Protein AF-X1DXW1-F1 (afdb_monomer_lite)

Secondary structure (DSSP, 8-state):
-TTS--EEEPPTTTT--EEE--S-SHHHHHHHHHHH-TT-S-EEEEEEEEEE---SSSSS-SEEEEEEEEEES---HHHHHHHHHHHHHHHHHTT--S-------HHHHHHHHHTTT--HHHHHHHHHHHHH-

Organism: NCBI:txid412755

InterPro domains:
  IPR004516 Histidine-tRNA ligase/ATP phosphoribosyltransferase regulatory subunit [PTHR43707] (5-131)
  IPR041715 Class II Histidinyl-tRNA synthetase (HisRS)-like catalytic core domain [PF13393] (12-128)
  IPR045864 Class II Aminoacyl-tRNA synthetase/Biotinyl protein ligase (BPL) and lipoyl protein ligase (LPL) [G3DSA:3.30.930.10] (2-133)
  IPR045864 Class II Aminoacyl-tRNA synthetase/Biotinyl protein ligase (BPL) and lipoyl protein ligase (LPL) [SSF55681] (5-130)

Structure (mmCIF, N/CA/C/O backbone):
data_AF-X1DXW1-F1
#
_entry.id   AF-X1DXW1-F1
#
loop_
_atom_site.group_PDB
_atom_site.id
_atom_site.type_symbol
_atom_site.label_atom_id
_atom_site.label_alt_id
_atom_site.label_comp_id
_atom_site.label_asym_id
_atom_site.label_entity_id
_atom_site.label_seq_id
_atom_site.pdbx_PDB_ins_code
_atom_site.Cartn_x
_atom_site.Cartn_y
_atom_site.Cartn_z
_atom_site.occupancy
_atom_site.B_iso_or_equiv
_atom_site.auth_seq_id
_atom_site.auth_comp_id
_atom_site.auth_asym_id
_atom_site.auth_atom_id
_atom_site.pdbx_PDB_model_num
ATOM 1 N N . MET A 1 1 ? 2.369 7.264 8.033 1.00 48.50 1 MET A N 1
ATOM 2 C CA . MET A 1 1 ? 3.049 6.027 7.575 1.00 48.50 1 MET A CA 1
ATOM 3 C C . MET A 1 1 ? 4.564 6.186 7.332 1.00 48.50 1 MET A C 1
ATOM 5 O O . MET A 1 1 ? 5.281 5.225 7.557 1.00 48.50 1 MET A O 1
ATOM 9 N N . LEU A 1 2 ? 5.093 7.374 6.988 1.00 52.84 2 LEU A N 1
ATOM 10 C CA . LEU A 1 2 ? 6.540 7.595 6.748 1.00 52.84 2 LEU A CA 1
ATOM 11 C C . LEU A 1 2 ? 7.434 7.732 8.005 1.00 52.84 2 LEU A C 1
ATOM 13 O O . LEU A 1 2 ? 8.650 7.811 7.886 1.00 52.84 2 LEU A O 1
ATOM 17 N N . GLY A 1 3 ? 6.870 7.752 9.216 1.00 60.38 3 GLY A N 1
ATOM 18 C CA . GLY A 1 3 ? 7.639 7.993 10.449 1.00 60.38 3 GLY A CA 1
ATOM 19 C C . GLY A 1 3 ? 8.473 6.810 10.963 1.00 60.38 3 GLY A C 1
ATOM 20 O O . GLY A 1 3 ? 9.082 6.928 12.020 1.00 60.38 3 GLY A O 1
ATOM 21 N N . LYS A 1 4 ? 8.466 5.656 10.280 1.00 77.06 4 LYS A N 1
ATOM 22 C CA . LYS A 1 4 ? 9.078 4.403 10.762 1.00 77.06 4 LYS A CA 1
ATOM 23 C C . LYS A 1 4 ? 9.830 3.653 9.657 1.00 77.06 4 LYS A C 1
ATOM 25 O O . LYS A 1 4 ? 9.514 2.504 9.354 1.00 77.06 4 LYS A O 1
ATOM 30 N N . VAL A 1 5 ? 10.835 4.291 9.066 1.00 91.50 5 VAL A N 1
ATOM 31 C CA . VAL A 1 5 ? 11.692 3.687 8.031 1.00 91.50 5 VAL A CA 1
ATOM 32 C C . VAL A 1 5 ? 13.122 3.500 8.531 1.00 91.50 5 VAL A C 1
ATOM 34 O O . VAL A 1 5 ? 13.593 4.258 9.378 1.00 91.50 5 VAL A O 1
ATOM 37 N N . TYR A 1 6 ? 13.831 2.514 7.985 1.00 92.75 6 TYR A N 1
ATOM 38 C CA . TYR A 1 6 ? 15.276 2.404 8.173 1.00 92.75 6 TYR A CA 1
ATOM 39 C C . TYR A 1 6 ? 15.991 3.262 7.136 1.00 92.75 6 TYR A C 1
ATOM 41 O O . TYR A 1 6 ? 16.061 2.882 5.970 1.00 92.75 6 TYR A O 1
ATOM 49 N N . SER A 1 7 ? 16.514 4.410 7.569 1.00 92.25 7 SER A N 1
ATOM 50 C CA . SER A 1 7 ? 17.326 5.305 6.743 1.00 92.25 7 SER A CA 1
ATOM 51 C C . SER A 1 7 ? 18.781 5.297 7.195 1.00 92.25 7 SER A C 1
ATOM 53 O O . SER A 1 7 ? 19.063 5.327 8.392 1.00 92.25 7 SER A O 1
ATOM 55 N N . PHE A 1 8 ? 19.698 5.287 6.236 1.00 92.81 8 PHE A N 1
ATOM 56 C CA . PHE A 1 8 ? 21.139 5.348 6.458 1.00 92.81 8 PHE A CA 1
ATOM 57 C C . PHE A 1 8 ? 21.798 6.133 5.320 1.00 92.81 8 PHE A C 1
ATOM 59 O O . PHE A 1 8 ? 21.141 6.489 4.342 1.00 92.81 8 PHE A O 1
ATOM 66 N N . LEU A 1 9 ? 23.072 6.472 5.489 1.00 93.88 9 LEU A N 1
ATOM 67 C CA . LEU A 1 9 ? 23.876 7.032 4.408 1.00 93.88 9 LEU A CA 1
ATOM 68 C C . LEU A 1 9 ? 24.467 5.875 3.608 1.00 93.88 9 LEU A C 1
ATOM 70 O O . LEU A 1 9 ? 24.960 4.909 4.197 1.00 93.88 9 LEU A O 1
ATOM 74 N N . ASP A 1 10 ? 24.377 5.971 2.289 1.00 90.38 10 ASP A N 1
ATOM 75 C CA . ASP A 1 10 ? 25.108 5.110 1.375 1.00 90.38 10 ASP A CA 1
ATOM 76 C C . ASP A 1 10 ? 26.618 5.278 1.596 1.00 90.38 10 ASP A C 1
ATOM 78 O O . ASP A 1 10 ? 27.083 6.239 2.219 1.00 90.38 10 ASP A O 1
ATOM 82 N N . TRP A 1 11 ? 27.397 4.315 1.120 1.00 86.12 11 TRP A N 1
ATOM 83 C CA . TRP A 1 11 ? 28.839 4.342 1.291 1.00 86.12 11 TRP A CA 1
ATOM 84 C C . TRP A 1 11 ? 29.450 5.608 0.659 1.00 86.12 11 TRP A C 1
ATOM 86 O O . TRP A 1 11 ? 29.154 5.962 -0.484 1.00 86.12 11 TRP A O 1
ATOM 96 N N . ASP A 1 12 ? 30.339 6.269 1.407 1.00 74.19 12 ASP A N 1
ATOM 97 C CA . ASP A 1 12 ? 30.966 7.561 1.063 1.00 74.19 12 ASP A CA 1
ATOM 98 C C . ASP A 1 12 ? 31.919 7.490 -0.155 1.00 74.19 12 ASP A C 1
ATOM 100 O O . ASP A 1 12 ? 32.444 8.494 -0.619 1.00 74.19 12 ASP A O 1
ATOM 104 N N . GLY A 1 13 ? 32.147 6.298 -0.716 1.00 75.69 13 GLY A N 1
ATOM 105 C CA . GLY A 1 13 ? 32.856 6.121 -1.990 1.00 75.69 13 GLY A CA 1
ATOM 106 C C . GLY A 1 13 ? 31.951 5.823 -3.194 1.00 75.69 13 GLY A C 1
ATOM 107 O O . GLY A 1 13 ? 32.465 5.606 -4.291 1.00 75.69 13 GLY A O 1
ATOM 108 N N . TRP A 1 14 ? 30.628 5.791 -3.009 1.00 73.56 14 TRP A N 1
ATOM 109 C CA . TRP A 1 14 ? 29.642 5.710 -4.093 1.00 73.56 14 TRP A CA 1
ATOM 110 C C . TRP A 1 14 ? 28.896 7.026 -4.257 1.00 73.56 14 TRP A C 1
ATOM 112 O O . TRP A 1 14 ? 29.071 7.696 -5.272 1.00 73.56 14 TRP A O 1
ATOM 122 N N . SER A 1 15 ? 28.085 7.400 -3.270 1.00 86.69 15 SER A N 1
ATOM 123 C CA . SER A 1 15 ? 27.257 8.608 -3.349 1.00 86.69 15 SER A CA 1
ATOM 124 C C . SER A 1 15 ? 27.238 9.423 -2.054 1.00 86.69 15 SER A C 1
ATOM 126 O O . SER A 1 15 ? 27.063 10.638 -2.106 1.00 86.69 15 SER A O 1
ATOM 128 N N . GLY A 1 16 ? 27.397 8.773 -0.891 1.00 87.62 16 GLY A N 1
ATOM 129 C CA . GLY A 1 16 ? 27.157 9.398 0.416 1.00 87.62 16 GLY A CA 1
ATOM 130 C C . GLY A 1 16 ? 25.701 9.845 0.631 1.00 87.62 16 GLY A C 1
ATOM 131 O O . GLY A 1 16 ? 25.394 1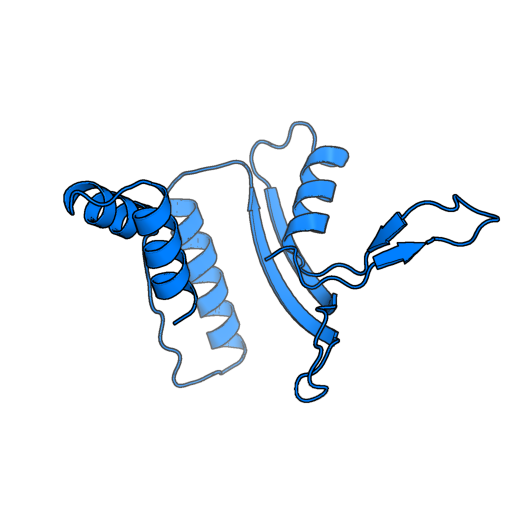0.522 1.616 1.00 87.62 16 GLY A O 1
ATOM 132 N N . GLU A 1 17 ? 24.788 9.494 -0.280 1.00 91.81 17 GLU A N 1
ATOM 133 C CA . GLU A 1 17 ? 23.401 9.936 -0.239 1.00 91.81 17 GLU A CA 1
ATOM 134 C C . GLU A 1 17 ? 22.595 9.195 0.823 1.00 91.81 17 GLU A C 1
ATOM 136 O O . GLU A 1 17 ? 22.904 8.082 1.248 1.00 91.81 17 GLU A O 1
ATOM 141 N N . ARG A 1 18 ? 21.498 9.814 1.259 1.00 92.75 18 ARG A N 1
ATOM 142 C CA . ARG A 1 18 ? 20.568 9.163 2.172 1.00 92.75 18 ARG A CA 1
ATOM 143 C C . ARG A 1 18 ? 19.734 8.135 1.419 1.00 92.75 18 ARG A C 1
ATOM 145 O O . ARG A 1 18 ? 18.912 8.491 0.582 1.00 92.75 18 ARG A O 1
ATOM 152 N N . VAL A 1 19 ? 19.859 6.882 1.826 1.00 93.00 19 VAL A N 1
ATOM 153 C CA . VAL A 1 19 ? 19.065 5.764 1.318 1.00 93.00 19 VAL A CA 1
ATOM 154 C C . VAL A 1 19 ? 18.140 5.216 2.400 1.00 93.00 19 VAL A C 1
ATOM 156 O O . VAL A 1 19 ? 18.248 5.538 3.592 1.00 93.00 19 VAL A O 1
ATOM 159 N N . VAL A 1 20 ? 17.167 4.419 1.964 1.00 94.00 20 VAL A N 1
ATOM 160 C CA . VAL A 1 20 ? 16.135 3.828 2.817 1.00 94.00 20 VAL A CA 1
ATOM 161 C C . VAL A 1 20 ? 15.917 2.374 2.409 1.00 94.00 20 VAL A C 1
ATOM 163 O O . VAL A 1 20 ? 15.788 2.076 1.222 1.00 94.00 20 VAL A O 1
ATOM 166 N N . LEU A 1 21 ? 15.829 1.463 3.384 1.00 94.81 21 LEU A N 1
ATOM 167 C CA . LEU A 1 21 ? 15.289 0.129 3.113 1.00 94.81 21 LEU A CA 1
ATOM 168 C C . LEU A 1 21 ? 13.792 0.254 2.823 1.00 94.81 21 LEU A C 1
ATOM 170 O O . LEU A 1 21 ? 13.068 0.849 3.621 1.00 94.81 21 LEU A O 1
ATOM 174 N N . ARG A 1 22 ? 13.327 -0.316 1.705 1.00 94.31 22 ARG A N 1
ATOM 175 C CA . ARG A 1 22 ? 11.932 -0.181 1.255 1.00 94.31 22 ARG A CA 1
ATOM 176 C C . ARG A 1 22 ? 10.930 -0.544 2.370 1.00 94.31 22 ARG A C 1
ATOM 178 O O . ARG A 1 22 ? 10.969 -1.673 2.869 1.00 94.31 22 ARG A O 1
ATOM 185 N N . PRO A 1 23 ? 10.043 0.382 2.771 1.00 93.69 23 PRO A N 1
ATOM 186 C CA . PRO A 1 23 ? 9.058 0.120 3.817 1.00 93.69 23 PRO A CA 1
ATOM 187 C C . PRO A 1 23 ? 7.796 -0.581 3.296 1.00 93.69 23 PRO A C 1
ATOM 189 O O . PRO A 1 23 ? 7.080 -1.197 4.082 1.00 93.69 23 PRO A O 1
ATOM 192 N N . ASP A 1 24 ? 7.550 -0.516 1.987 1.00 94.56 24 ASP A N 1
ATOM 193 C CA . ASP A 1 24 ? 6.445 -1.153 1.273 1.00 94.56 24 ASP A CA 1
ATOM 194 C C . ASP A 1 24 ? 6.839 -1.439 -0.193 1.00 94.56 24 ASP A C 1
ATOM 196 O O . ASP A 1 24 ? 7.858 -0.938 -0.687 1.00 94.56 24 ASP A O 1
ATOM 200 N N . GLY A 1 25 ? 6.054 -2.273 -0.878 1.00 95.12 25 GLY A N 1
ATOM 201 C CA . GLY A 1 25 ? 6.250 -2.601 -2.292 1.00 95.12 25 GLY A CA 1
ATOM 202 C C . GLY A 1 25 ? 5.629 -1.619 -3.292 1.00 95.12 25 GLY A C 1
ATOM 203 O O . GLY A 1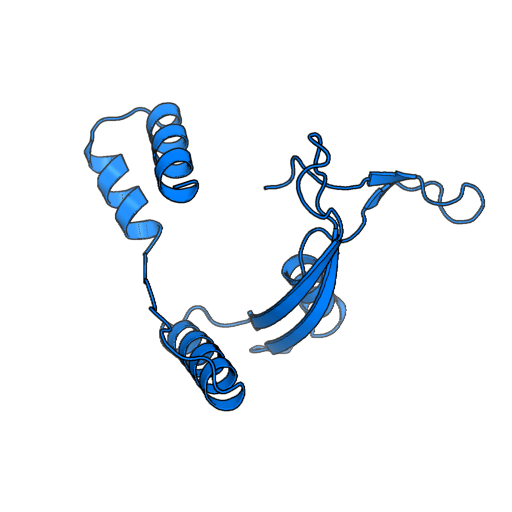 25 ? 6.061 -1.598 -4.443 1.00 95.12 25 GLY A O 1
ATOM 204 N N . THR A 1 26 ? 4.685 -0.772 -2.885 1.00 95.81 26 THR A N 1
ATOM 205 C CA . THR A 1 26 ? 4.006 0.193 -3.764 1.00 95.81 26 THR A CA 1
ATOM 206 C C . THR A 1 26 ? 4.962 1.291 -4.238 1.00 95.81 26 THR A C 1
ATOM 208 O O . THR A 1 26 ? 4.953 1.627 -5.421 1.00 95.81 26 THR A O 1
ATOM 211 N N . ILE A 1 27 ? 5.842 1.819 -3.373 1.00 94.44 27 ILE A N 1
ATOM 212 C CA . ILE A 1 27 ? 6.798 2.883 -3.759 1.00 94.44 27 ILE A CA 1
ATOM 213 C C . ILE A 1 27 ? 7.734 2.443 -4.908 1.00 94.44 27 ILE A C 1
ATOM 215 O O . ILE A 1 27 ? 7.806 3.160 -5.912 1.00 94.44 27 ILE A O 1
ATOM 219 N N . PRO A 1 28 ? 8.445 1.296 -4.830 1.00 95.50 28 PRO A N 1
ATOM 220 C CA . PRO A 1 28 ? 9.252 0.812 -5.951 1.00 95.50 28 PRO A CA 1
ATOM 221 C C . PRO A 1 28 ? 8.440 0.519 -7.216 1.00 95.50 28 PRO A C 1
ATOM 223 O O . PRO A 1 28 ? 8.933 0.758 -8.314 1.00 95.50 28 PRO A O 1
ATOM 226 N N . VAL A 1 29 ? 7.205 0.024 -7.082 1.00 96.75 29 VAL A N 1
ATOM 227 C CA . VAL A 1 29 ? 6.330 -0.244 -8.234 1.00 96.75 29 VAL A CA 1
ATOM 228 C C . VAL A 1 29 ? 5.926 1.052 -8.934 1.00 96.75 29 VAL A C 1
ATOM 230 O O . VAL A 1 29 ? 6.016 1.139 -10.156 1.00 96.75 29 VAL A O 1
ATOM 233 N N . ALA A 1 30 ? 5.558 2.086 -8.175 1.00 94.88 30 ALA A N 1
ATOM 234 C CA . ALA A 1 30 ? 5.268 3.405 -8.727 1.00 94.88 30 ALA A CA 1
ATOM 235 C C . ALA A 1 30 ? 6.495 4.001 -9.435 1.00 94.88 30 ALA A C 1
ATOM 237 O O . ALA A 1 30 ? 6.365 4.555 -10.524 1.00 94.88 30 ALA A O 1
ATOM 238 N N . ARG A 1 31 ? 7.693 3.843 -8.853 1.00 95.25 31 ARG A N 1
ATOM 239 C CA . ARG A 1 31 ? 8.958 4.264 -9.475 1.00 95.25 31 ARG A CA 1
ATOM 240 C C . ARG A 1 31 ? 9.206 3.541 -10.801 1.00 95.25 31 ARG A C 1
ATOM 242 O O . ARG A 1 31 ? 9.484 4.203 -11.790 1.00 95.25 31 ARG A O 1
ATOM 249 N N . LEU A 1 32 ? 9.055 2.214 -10.833 1.00 95.56 32 LEU A N 1
ATOM 250 C CA . LEU A 1 32 ? 9.187 1.414 -12.056 1.00 95.56 32 LEU A CA 1
ATOM 251 C C . LEU A 1 32 ? 8.217 1.882 -13.148 1.00 95.56 32 LEU A C 1
ATOM 253 O O . LEU A 1 32 ? 8.619 2.036 -14.296 1.00 95.56 32 LEU A O 1
ATOM 257 N N . TYR A 1 33 ? 6.953 2.116 -12.789 1.00 95.38 33 TYR A N 1
ATOM 258 C CA . TYR A 1 33 ? 5.945 2.597 -13.730 1.00 95.38 33 TYR A CA 1
ATOM 259 C C . TYR A 1 33 ? 6.335 3.956 -14.330 1.00 95.38 33 TYR A C 1
ATOM 261 O O . TYR A 1 33 ? 6.336 4.110 -15.547 1.00 95.38 33 TYR A O 1
ATOM 269 N N . ILE A 1 34 ? 6.726 4.916 -13.485 1.00 94.00 34 ILE A N 1
ATOM 270 C CA . ILE A 1 34 ? 7.118 6.264 -13.924 1.00 94.00 34 ILE A CA 1
ATOM 271 C C . ILE A 1 34 ? 8.370 6.226 -14.809 1.00 94.00 34 ILE A C 1
ATOM 273 O O . ILE A 1 34 ? 8.405 6.893 -15.837 1.00 94.00 34 ILE A O 1
ATOM 277 N N . ASP A 1 35 ? 9.387 5.459 -14.417 1.00 95.50 35 ASP A N 1
ATOM 278 C CA . ASP A 1 35 ? 10.707 5.520 -15.051 1.00 95.50 35 ASP A CA 1
ATOM 279 C C . ASP A 1 35 ? 10.842 4.591 -16.269 1.00 95.50 35 ASP A C 1
ATOM 281 O O . ASP A 1 35 ? 11.771 4.747 -17.060 1.00 95.50 35 ASP A O 1
ATOM 285 N N . SER A 1 36 ? 10.002 3.558 -16.396 1.00 95.19 36 SER A N 1
ATOM 286 C CA . SER A 1 36 ? 10.212 2.476 -17.377 1.00 95.19 36 SER A CA 1
ATOM 287 C C . SER A 1 36 ? 8.975 2.069 -18.172 1.00 95.19 36 SER A C 1
ATOM 289 O O . SER A 1 36 ? 9.096 1.227 -19.059 1.00 95.19 36 SER A O 1
ATOM 291 N N . MET A 1 37 ? 7.801 2.631 -17.880 1.00 93.19 37 MET A N 1
ATOM 292 C CA . MET A 1 37 ? 6.548 2.305 -18.577 1.00 93.19 37 MET A CA 1
ATOM 293 C C . MET A 1 37 ? 5.916 3.545 -19.219 1.00 93.19 37 MET A C 1
ATOM 295 O O . MET A 1 37 ? 4.695 3.672 -19.295 1.00 93.19 37 MET A O 1
ATOM 299 N N . GLU A 1 38 ? 6.752 4.481 -19.675 1.00 82.62 38 GLU A N 1
ATOM 300 C CA . GLU A 1 38 ? 6.296 5.682 -20.371 1.00 82.62 38 GLU A CA 1
ATOM 301 C C . GLU A 1 38 ? 5.463 5.304 -21.611 1.00 82.62 38 GLU A C 1
ATOM 303 O O . GLU A 1 38 ? 5.916 4.562 -22.480 1.00 82.62 38 GLU A O 1
ATOM 308 N N . GLY A 1 39 ? 4.227 5.809 -21.679 1.00 84.38 39 GLY A N 1
ATOM 309 C CA . GLY A 1 39 ? 3.283 5.534 -22.769 1.00 84.38 39 GLY A CA 1
ATOM 310 C C . GLY A 1 39 ? 2.317 4.369 -22.527 1.00 84.38 39 GLY A C 1
ATOM 311 O O . GLY A 1 39 ? 1.368 4.221 -23.293 1.00 84.38 39 GLY A O 1
ATOM 312 N N . GLU A 1 40 ? 2.493 3.585 -21.461 1.00 88.81 40 GLU A N 1
ATOM 313 C CA . GLU A 1 40 ? 1.513 2.570 -21.064 1.00 88.81 40 GLU A CA 1
ATOM 314 C C . GLU A 1 40 ? 0.324 3.235 -20.358 1.00 88.81 40 GLU A C 1
ATOM 316 O O . GLU A 1 40 ? 0.458 3.790 -19.269 1.00 88.81 40 GLU A O 1
ATOM 321 N N . GLU A 1 41 ? -0.866 3.168 -20.959 1.00 89.12 41 GLU A N 1
ATOM 322 C CA . GLU A 1 41 ? -2.092 3.713 -20.352 1.00 89.12 41 GLU A CA 1
ATOM 323 C C . GLU A 1 41 ? -2.588 2.877 -19.163 1.00 89.12 41 GLU A C 1
ATOM 325 O O . GLU A 1 41 ? -3.349 3.368 -18.330 1.00 89.12 41 GLU A O 1
ATOM 330 N N . LEU A 1 42 ? -2.186 1.604 -19.087 1.00 93.94 42 LEU A N 1
ATOM 331 C CA . LEU A 1 42 ? -2.617 0.665 -18.057 1.00 93.94 42 LEU A CA 1
ATOM 332 C C . LEU A 1 42 ? -1.491 -0.314 -17.714 1.00 93.94 42 LEU A C 1
ATOM 334 O O . LEU A 1 42 ? -1.098 -1.133 -18.541 1.00 93.94 42 LEU A O 1
ATOM 338 N N . ALA A 1 43 ? -1.047 -0.313 -16.460 1.00 95.44 43 ALA A N 1
ATOM 339 C CA . ALA A 1 43 ? -0.058 -1.253 -15.948 1.00 95.44 43 ALA A CA 1
ATOM 340 C C . ALA A 1 43 ? -0.662 -2.157 -14.869 1.00 95.44 43 ALA A C 1
ATOM 342 O O . ALA A 1 43 ? -1.242 -1.684 -13.892 1.00 95.44 43 ALA A O 1
ATOM 343 N N . LYS A 1 44 ? -0.492 -3.473 -15.034 1.00 96.25 44 LYS A N 1
ATOM 344 C CA . LYS A 1 44 ? -0.860 -4.501 -14.049 1.00 96.25 44 LYS A CA 1
ATOM 345 C C . LYS A 1 44 ? 0.414 -5.166 -13.546 1.00 96.25 44 LYS A C 1
ATOM 347 O O . LYS A 1 44 ? 1.018 -5.968 -14.254 1.00 96.25 44 LYS A O 1
ATOM 352 N N . LEU A 1 45 ? 0.836 -4.805 -12.343 1.00 96.94 45 LEU A N 1
ATOM 353 C CA . LEU A 1 45 ? 2.120 -5.197 -11.766 1.00 96.94 45 LEU A CA 1
ATOM 354 C C . LEU A 1 45 ? 1.887 -6.009 -10.493 1.00 96.94 45 LEU A C 1
ATOM 356 O O . LEU A 1 45 ? 0.899 -5.808 -9.794 1.00 96.94 45 LEU A O 1
ATOM 360 N N . PHE A 1 46 ? 2.796 -6.927 -10.173 1.00 97.62 46 PHE A N 1
ATOM 361 C CA . PHE A 1 46 ? 2.776 -7.655 -8.905 1.00 97.62 46 PHE A CA 1
ATOM 362 C C . PHE A 1 46 ? 4.182 -7.763 -8.327 1.00 97.62 46 PHE A C 1
ATOM 364 O O . PHE A 1 46 ? 5.176 -7.639 -9.044 1.00 97.62 46 PHE A O 1
ATOM 371 N N . TYR A 1 47 ? 4.265 -8.004 -7.025 1.00 97.31 47 TYR A N 1
ATOM 372 C CA . TYR A 1 47 ? 5.529 -8.161 -6.322 1.00 97.31 47 TYR A CA 1
ATOM 373 C C . TYR A 1 47 ? 5.419 -9.181 -5.195 1.00 97.31 47 TYR A C 1
ATOM 375 O O . TYR A 1 47 ? 4.372 -9.341 -4.573 1.00 97.31 47 TYR A O 1
ATOM 383 N N . ILE A 1 48 ? 6.543 -9.842 -4.916 1.00 97.12 48 ILE A N 1
ATOM 384 C CA . ILE A 1 48 ? 6.781 -10.634 -3.708 1.00 97.12 48 ILE A CA 1
ATOM 385 C C . ILE A 1 48 ? 8.167 -10.232 -3.209 1.00 97.12 48 ILE A C 1
ATOM 387 O O . ILE A 1 48 ? 9.172 -10.557 -3.840 1.00 97.12 48 ILE A O 1
ATOM 391 N N . ALA A 1 49 ? 8.230 -9.471 -2.122 1.00 96.31 49 ALA A N 1
ATOM 392 C CA . ALA A 1 49 ? 9.474 -8.867 -1.661 1.00 96.31 49 ALA A CA 1
ATOM 393 C C . ALA A 1 49 ? 9.504 -8.682 -0.143 1.00 96.31 49 ALA A C 1
ATOM 395 O O . ALA A 1 49 ? 8.475 -8.481 0.501 1.00 96.31 49 ALA A O 1
ATOM 396 N N . ASN A 1 50 ? 10.709 -8.692 0.426 1.00 96.44 50 ASN A N 1
ATOM 397 C CA . ASN A 1 50 ? 10.933 -8.283 1.808 1.00 96.44 50 ASN A CA 1
ATOM 398 C C . ASN A 1 50 ? 10.782 -6.766 1.947 1.00 96.44 50 ASN A C 1
ATOM 400 O O . ASN A 1 50 ? 11.366 -6.016 1.157 1.00 96.44 50 ASN A O 1
ATOM 404 N N . VAL A 1 51 ? 10.052 -6.330 2.969 1.00 95.69 51 VAL A N 1
ATOM 405 C CA . VAL A 1 51 ? 9.902 -4.926 3.368 1.00 95.69 51 VAL A CA 1
ATOM 406 C C . VAL A 1 51 ? 10.386 -4.721 4.796 1.00 95.69 51 VAL A C 1
ATOM 408 O O . VAL A 1 51 ? 10.308 -5.634 5.625 1.00 95.69 51 VAL A O 1
ATOM 411 N N . PHE A 1 52 ? 10.886 -3.518 5.075 1.00 95.00 52 PHE A N 1
ATOM 412 C CA . PHE A 1 52 ? 11.592 -3.193 6.309 1.00 95.00 52 PHE A CA 1
ATOM 413 C C . PHE A 1 52 ? 10.946 -2.004 7.012 1.00 95.00 52 PHE A C 1
ATOM 415 O O . PHE A 1 52 ? 10.972 -0.880 6.515 1.00 95.00 52 PHE A O 1
ATOM 422 N N . ILE A 1 53 ? 10.389 -2.241 8.197 1.00 91.50 53 ILE A N 1
ATOM 423 C CA . ILE A 1 53 ? 9.668 -1.220 8.964 1.00 91.50 53 ILE A CA 1
ATOM 424 C C . ILE A 1 53 ? 10.337 -1.070 10.322 1.00 91.50 53 ILE A C 1
ATOM 426 O O . ILE A 1 53 ? 10.565 -2.055 11.030 1.00 91.50 53 ILE A O 1
ATOM 430 N N . PHE A 1 54 ? 10.632 0.175 10.694 1.00 90.94 54 PHE A N 1
ATOM 431 C CA . PHE A 1 54 ? 11.227 0.471 11.987 1.00 90.94 54 PHE A CA 1
ATOM 432 C C . PHE A 1 54 ? 10.282 0.068 13.121 1.00 90.94 54 PHE A C 1
ATOM 434 O O . PHE A 1 54 ? 9.107 0.447 13.158 1.00 90.94 54 PHE A O 1
ATOM 441 N N . GLU A 1 55 ? 10.824 -0.682 14.078 1.00 89.06 55 GLU A N 1
ATOM 442 C CA . GLU A 1 55 ? 10.103 -1.104 15.269 1.00 89.06 55 GLU A CA 1
ATOM 443 C C . GLU A 1 55 ? 10.984 -0.945 16.508 1.00 89.06 55 GLU A C 1
ATOM 445 O O . GLU A 1 55 ? 12.061 -1.545 16.627 1.00 89.06 55 GLU A O 1
ATOM 450 N N . GLU A 1 56 ? 10.511 -0.089 17.408 1.00 86.56 56 GLU A N 1
ATOM 451 C CA . GLU A 1 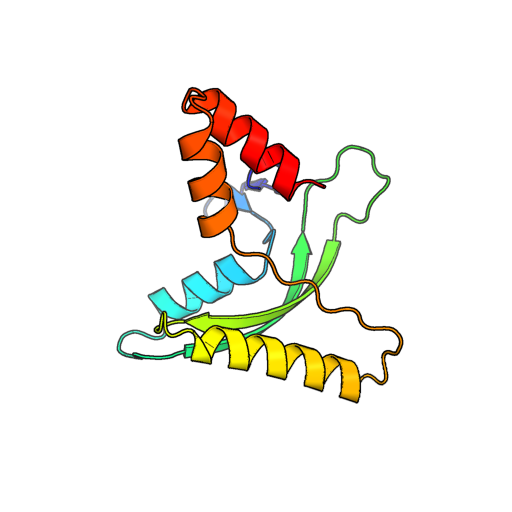56 ? 11.249 0.407 18.566 1.00 86.56 56 GLU A CA 1
ATOM 452 C C . GLU A 1 56 ? 11.222 -0.573 19.742 1.00 86.56 56 GLU A C 1
ATOM 454 O O . GLU A 1 56 ? 12.200 -0.681 20.474 1.00 86.56 56 GLU A O 1
ATOM 459 N N . THR A 1 57 ? 10.127 -1.323 19.917 1.00 87.75 57 THR A N 1
ATOM 460 C CA . THR A 1 57 ? 9.913 -2.155 21.114 1.00 87.75 57 THR A CA 1
ATOM 461 C C . THR A 1 57 ? 10.650 -3.493 21.074 1.00 87.75 57 THR A C 1
ATOM 463 O O . THR A 1 57 ? 10.738 -4.167 22.099 1.00 87.75 57 THR A O 1
ATOM 466 N N . GLY A 1 58 ? 11.144 -3.906 19.902 1.00 85.38 58 GLY A N 1
ATOM 467 C CA . GLY A 1 58 ? 11.774 -5.209 19.679 1.00 85.38 58 GLY A CA 1
ATOM 468 C C . GLY A 1 58 ? 10.792 -6.385 19.715 1.00 85.38 58 GLY A C 1
ATOM 469 O O . GLY A 1 58 ? 11.220 -7.536 19.708 1.00 85.38 58 GLY A O 1
ATOM 470 N N . LYS A 1 59 ? 9.481 -6.120 19.768 1.00 88.19 59 LYS A N 1
ATOM 471 C CA . LYS A 1 59 ? 8.441 -7.154 19.888 1.00 88.19 59 LYS A CA 1
ATOM 472 C C . LYS A 1 59 ? 7.925 -7.638 18.543 1.00 88.19 59 LYS A C 1
ATOM 474 O O . LYS A 1 59 ? 7.360 -8.728 18.478 1.00 88.19 59 LYS A O 1
ATOM 479 N N . LYS A 1 60 ? 8.054 -6.837 17.482 1.00 86.44 60 LYS A N 1
ATOM 480 C CA . LYS A 1 60 ? 7.617 -7.242 16.139 1.00 86.44 60 LYS A CA 1
ATOM 481 C C . LYS A 1 60 ? 8.822 -7.385 15.223 1.00 86.44 60 LYS A C 1
ATOM 483 O O . LYS A 1 60 ? 9.810 -6.667 15.355 1.00 86.44 60 LYS A O 1
ATOM 488 N N . THR A 1 61 ? 8.705 -8.288 14.251 1.00 89.69 61 THR A N 1
ATOM 489 C CA . THR A 1 61 ? 9.719 -8.401 13.203 1.00 89.69 61 THR A CA 1
ATOM 490 C C . THR A 1 61 ? 9.832 -7.091 12.421 1.00 89.69 61 THR A C 1
ATOM 492 O O . THR A 1 61 ? 8.816 -6.461 12.085 1.00 89.69 61 THR A O 1
ATOM 495 N N . ARG A 1 62 ? 11.085 -6.716 12.155 1.00 92.88 62 ARG A N 1
ATOM 496 C CA . ARG A 1 62 ? 11.504 -5.535 11.391 1.00 92.88 62 ARG A CA 1
ATOM 497 C C . ARG A 1 62 ? 11.548 -5.805 9.890 1.00 92.88 62 ARG A C 1
ATOM 499 O O . ARG A 1 62 ? 11.511 -4.857 9.119 1.00 92.88 62 ARG A O 1
ATOM 506 N N . GLU A 1 63 ? 11.576 -7.078 9.501 1.00 95.06 63 GLU A N 1
ATOM 507 C CA . GLU A 1 63 ? 11.535 -7.552 8.119 1.00 95.06 63 GLU A CA 1
ATOM 508 C C . GLU A 1 63 ? 10.329 -8.476 7.918 1.00 95.06 63 GLU A C 1
ATOM 510 O O . GLU A 1 63 ? 10.043 -9.336 8.761 1.00 95.06 63 GLU A O 1
ATOM 515 N N . ARG A 1 64 ? 9.596 -8.292 6.816 1.00 94.19 64 ARG A N 1
ATOM 516 C CA . ARG A 1 64 ? 8.422 -9.107 6.467 1.00 94.19 64 ARG A CA 1
ATOM 517 C C . ARG A 1 64 ? 8.371 -9.372 4.977 1.00 94.19 64 ARG A C 1
ATOM 519 O O . ARG A 1 64 ? 8.679 -8.484 4.192 1.00 94.19 64 ARG A O 1
ATOM 526 N N . TRP A 1 65 ? 7.885 -10.548 4.599 1.00 95.94 65 TRP A N 1
ATOM 527 C CA . TRP A 1 65 ? 7.454 -10.792 3.229 1.00 95.94 65 TRP A CA 1
ATOM 528 C C . TRP A 1 65 ? 6.144 -10.056 2.959 1.00 95.94 65 TRP A C 1
ATOM 530 O O . TRP A 1 65 ? 5.175 -10.216 3.702 1.00 95.94 65 TRP A O 1
ATOM 540 N N . GLN A 1 66 ? 6.122 -9.271 1.887 1.00 95.81 66 GLN A N 1
ATOM 541 C CA . GLN A 1 66 ? 4.923 -8.660 1.334 1.00 95.81 66 GLN A CA 1
ATOM 542 C C . GLN A 1 66 ? 4.701 -9.203 -0.078 1.00 95.81 66 GLN A C 1
ATOM 544 O O . GLN A 1 66 ? 5.622 -9.235 -0.893 1.00 95.81 66 GLN A O 1
ATOM 549 N N . CYS A 1 67 ? 3.471 -9.627 -0.348 1.00 96.00 67 CYS A N 1
ATOM 550 C CA . CYS A 1 67 ? 2.981 -9.933 -1.684 1.00 96.00 67 CYS A CA 1
ATOM 551 C C . CYS A 1 67 ? 1.861 -8.943 -2.003 1.00 96.00 67 CYS A C 1
ATOM 553 O O . CYS A 1 67 ? 1.010 -8.699 -1.144 1.00 96.00 67 CYS A O 1
ATOM 555 N N . GLY A 1 68 ? 1.873 -8.370 -3.200 1.00 96.50 68 GLY A N 1
ATOM 556 C CA . GLY A 1 68 ? 0.876 -7.395 -3.620 1.00 96.50 68 GLY A CA 1
ATOM 557 C C . GLY A 1 68 ? 0.770 -7.291 -5.133 1.00 96.50 68 GLY A C 1
ATOM 558 O O . GLY A 1 68 ? 1.622 -7.795 -5.868 1.00 96.50 68 GLY A O 1
ATOM 559 N N . ALA A 1 69 ? -0.296 -6.640 -5.584 1.00 97.62 69 ALA A N 1
ATOM 560 C CA . ALA A 1 69 ? -0.518 -6.285 -6.974 1.00 97.62 69 ALA A CA 1
ATOM 561 C C . ALA A 1 69 ? -0.985 -4.831 -7.049 1.00 97.62 69 ALA A C 1
ATOM 563 O O . ALA A 1 69 ? -1.770 -4.399 -6.209 1.00 97.62 69 ALA A O 1
ATOM 564 N N . GLU A 1 70 ? -0.500 -4.103 -8.048 1.00 96.94 70 GLU A N 1
ATOM 565 C CA . GLU A 1 70 ? -0.850 -2.713 -8.318 1.00 96.94 70 GLU A CA 1
ATOM 566 C C . GLU A 1 70 ? -1.433 -2.626 -9.729 1.00 96.94 70 GLU A C 1
ATOM 568 O O . GLU A 1 70 ? -0.871 -3.170 -10.686 1.00 96.94 70 GLU A O 1
ATOM 573 N N . LEU A 1 71 ? -2.563 -1.936 -9.853 1.00 96.75 71 LEU A N 1
ATOM 574 C CA . LEU A 1 71 ? -3.196 -1.631 -11.129 1.00 96.75 71 LEU A CA 1
ATOM 575 C C . LEU A 1 71 ? -3.180 -0.111 -11.300 1.00 96.75 71 LEU A C 1
ATOM 577 O O . LEU A 1 71 ? -3.891 0.611 -10.606 1.00 96.75 71 LEU A O 1
ATOM 581 N N . ILE A 1 72 ? -2.318 0.368 -12.193 1.00 95.38 72 ILE A N 1
ATOM 582 C CA . ILE A 1 72 ? -2.020 1.790 -12.397 1.00 95.38 72 ILE A CA 1
ATOM 583 C C . ILE A 1 72 ? -2.538 2.210 -13.773 1.00 95.38 72 ILE A C 1
ATOM 585 O O . ILE A 1 72 ? -2.445 1.440 -14.724 1.00 95.38 72 ILE A O 1
ATOM 589 N N . GLY A 1 73 ? -3.084 3.425 -13.880 1.00 91.69 73 GLY A N 1
ATOM 590 C CA . GLY A 1 73 ? -3.533 4.009 -15.153 1.00 91.69 73 GLY A CA 1
ATOM 591 C C . GLY A 1 73 ? -5.053 4.130 -15.320 1.00 91.69 73 GLY A C 1
ATOM 592 O O . GLY A 1 73 ? -5.529 4.775 -16.248 1.00 91.69 73 GLY A O 1
ATOM 593 N N . THR A 1 74 ? -5.851 3.603 -14.384 1.00 91.94 74 THR A N 1
ATOM 594 C CA . THR A 1 74 ? -7.316 3.767 -14.392 1.00 91.94 74 THR A CA 1
ATOM 595 C C . THR A 1 74 ? -7.883 3.972 -12.991 1.00 91.94 74 THR A C 1
ATOM 597 O O . THR A 1 74 ? -7.431 3.359 -12.030 1.00 91.94 74 THR A O 1
ATOM 600 N N . GLY A 1 75 ? -8.893 4.841 -12.884 1.00 88.06 75 GLY A N 1
ATOM 601 C CA . GLY A 1 75 ? -9.683 5.066 -11.666 1.00 88.06 75 GLY A CA 1
ATOM 602 C C . GLY A 1 75 ? -11.082 4.448 -11.731 1.00 88.06 75 GLY A C 1
ATOM 603 O O . GLY A 1 75 ? -11.977 4.864 -10.996 1.00 88.06 75 GLY A O 1
ATOM 604 N N . ALA A 1 76 ? -11.320 3.527 -12.669 1.00 93.00 76 ALA A N 1
ATOM 605 C CA . ALA A 1 76 ? -12.621 2.892 -12.826 1.00 93.00 76 ALA A CA 1
ATOM 606 C C . ALA A 1 76 ? -12.904 1.922 -11.660 1.00 93.00 76 ALA A C 1
ATOM 608 O O . ALA A 1 76 ? -12.041 1.102 -11.356 1.00 93.00 76 ALA A O 1
ATOM 609 N N . PRO A 1 77 ? -14.129 1.885 -11.096 1.00 93.19 77 PRO A N 1
ATOM 610 C CA . PRO A 1 77 ? -14.487 0.932 -10.035 1.00 93.19 77 PRO A CA 1
ATOM 611 C C . PRO A 1 77 ? -14.267 -0.543 -10.406 1.00 93.19 77 PRO A C 1
ATOM 613 O O . PRO A 1 77 ? -14.076 -1.392 -9.541 1.00 93.19 77 PRO A O 1
ATOM 616 N N . LEU A 1 78 ? -14.284 -0.865 -11.704 1.00 95.31 78 LEU A N 1
ATOM 617 C CA . LEU A 1 78 ? -13.977 -2.209 -12.197 1.00 95.31 78 LEU A CA 1
ATOM 618 C C . LEU A 1 78 ? -12.534 -2.642 -11.894 1.00 95.31 78 LEU A C 1
ATOM 620 O O . LEU A 1 78 ? -12.302 -3.835 -11.723 1.00 95.31 78 LEU A O 1
ATOM 624 N N . ALA A 1 79 ? -11.588 -1.705 -11.796 1.00 95.19 79 ALA A N 1
ATOM 625 C CA . ALA A 1 79 ? -10.206 -2.003 -11.433 1.00 95.19 79 ALA A CA 1
ATOM 626 C C . ALA A 1 79 ? -10.089 -2.473 -9.975 1.00 95.19 79 ALA A C 1
ATOM 628 O O . ALA A 1 79 ? -9.419 -3.469 -9.704 1.00 95.19 79 ALA A O 1
ATOM 629 N N . ASP A 1 80 ? -10.810 -1.825 -9.055 1.00 95.06 80 ASP A N 1
ATOM 630 C CA . ASP A 1 80 ? -10.871 -2.245 -7.650 1.00 95.06 80 ASP A CA 1
ATOM 631 C C . ASP A 1 80 ? -11.473 -3.651 -7.524 1.00 95.06 80 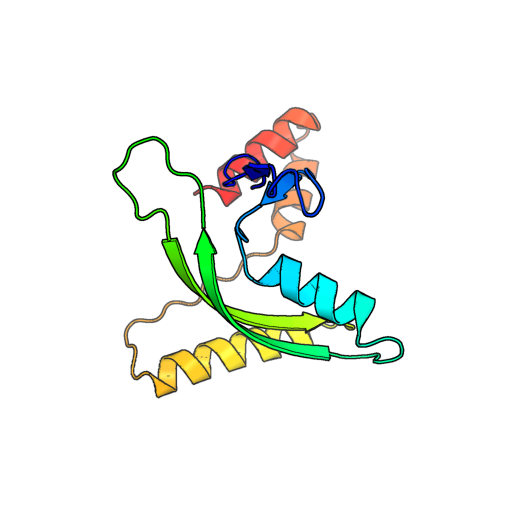ASP A C 1
ATOM 633 O O . ASP A 1 80 ? -10.951 -4.506 -6.808 1.00 95.06 80 ASP A O 1
ATOM 637 N N . VAL A 1 81 ? -12.556 -3.916 -8.268 1.00 96.25 81 VAL A N 1
ATOM 638 C CA . VAL A 1 81 ? -13.188 -5.243 -8.318 1.00 96.25 81 VAL A CA 1
ATOM 639 C C . VAL A 1 81 ? -12.210 -6.290 -8.847 1.00 96.25 81 VAL A C 1
ATOM 641 O O . VAL A 1 81 ? -12.125 -7.376 -8.275 1.00 96.25 81 VAL A O 1
ATOM 644 N N . GLU A 1 82 ? -11.451 -5.980 -9.900 1.00 96.62 82 GLU A N 1
ATOM 645 C CA . GLU A 1 82 ? -10.443 -6.890 -10.450 1.00 96.62 82 GLU A CA 1
ATOM 646 C C . GLU A 1 82 ? -9.385 -7.261 -9.399 1.00 96.62 82 GLU A C 1
ATOM 648 O O . GLU A 1 82 ? -9.116 -8.448 -9.198 1.00 96.62 82 GLU A O 1
ATOM 653 N N . LEU A 1 83 ? -8.837 -6.276 -8.681 1.00 97.00 83 LEU A N 1
ATOM 654 C CA . LEU A 1 83 ? -7.831 -6.504 -7.639 1.00 97.00 83 LEU A CA 1
ATOM 655 C C . LEU A 1 83 ? -8.379 -7.323 -6.461 1.00 97.00 83 LEU A C 1
ATOM 657 O O . LEU A 1 83 ? -7.710 -8.240 -5.979 1.00 97.00 83 LEU A O 1
ATOM 661 N N . VAL A 1 84 ? -9.610 -7.046 -6.021 1.00 96.75 84 VAL A N 1
ATOM 662 C CA . VAL A 1 84 ? -10.270 -7.821 -4.957 1.00 96.75 84 VAL A CA 1
ATOM 663 C C . VAL A 1 84 ? -10.495 -9.268 -5.398 1.00 96.75 84 VAL A C 1
ATOM 665 O O . VAL A 1 84 ? -10.190 -10.196 -4.647 1.00 96.75 84 VAL A O 1
ATOM 668 N N . MET A 1 85 ? -10.984 -9.483 -6.620 1.00 97.00 85 MET A N 1
ATOM 669 C CA . MET A 1 85 ? -11.206 -10.828 -7.159 1.00 97.00 85 MET A CA 1
ATOM 670 C C . MET A 1 85 ? -9.895 -11.601 -7.325 1.00 97.00 85 MET A C 1
ATOM 672 O O . MET A 1 85 ? -9.844 -12.786 -6.991 1.00 97.00 85 MET A O 1
ATOM 676 N N . LEU A 1 86 ? -8.828 -10.932 -7.775 1.00 97.56 86 LEU A N 1
ATOM 677 C CA . LEU A 1 86 ? -7.485 -11.504 -7.841 1.00 97.56 86 LEU A CA 1
ATOM 678 C C . LEU A 1 86 ? -7.017 -11.965 -6.455 1.00 97.56 86 LEU A C 1
ATOM 680 O O . LEU A 1 86 ? -6.587 -13.109 -6.308 1.00 97.56 86 LEU A O 1
ATOM 684 N N . ALA A 1 87 ? -7.138 -11.110 -5.436 1.00 96.25 87 ALA A N 1
ATOM 685 C CA . ALA A 1 87 ? -6.744 -11.448 -4.071 1.00 96.25 87 ALA A CA 1
ATOM 686 C C . ALA A 1 87 ? -7.525 -12.660 -3.535 1.00 96.25 87 ALA A C 1
ATOM 688 O O . ALA A 1 87 ? -6.923 -13.600 -3.014 1.00 96.25 87 ALA A O 1
ATOM 689 N N . LEU A 1 88 ? -8.851 -12.688 -3.714 1.00 96.06 88 LEU A N 1
ATOM 690 C CA . LEU A 1 88 ? -9.688 -13.810 -3.277 1.00 96.06 88 LEU A CA 1
ATOM 691 C C . LEU A 1 88 ? -9.332 -15.119 -3.996 1.00 96.06 88 LEU A C 1
ATOM 693 O O . LEU A 1 88 ? -9.247 -16.164 -3.349 1.00 96.06 88 LEU A O 1
ATOM 697 N N . GLU A 1 89 ? -9.081 -15.082 -5.307 1.00 96.50 89 GLU A N 1
ATOM 698 C CA . GLU A 1 89 ? -8.683 -16.273 -6.067 1.00 96.50 89 GLU A CA 1
ATOM 699 C C . GLU A 1 89 ? -7.300 -16.786 -5.635 1.00 96.50 89 GLU A C 1
ATOM 701 O O . GLU A 1 89 ? -7.108 -17.998 -5.511 1.00 96.50 89 GLU A O 1
ATOM 706 N N . VAL A 1 90 ? -6.349 -15.895 -5.330 1.00 96.06 90 VAL A N 1
ATOM 707 C CA . VAL A 1 90 ? -5.042 -16.282 -4.769 1.00 96.06 90 VAL A CA 1
ATOM 708 C C . VAL A 1 90 ? -5.219 -16.980 -3.418 1.00 96.06 90 VAL A C 1
ATOM 710 O O . VAL A 1 90 ? -4.707 -18.086 -3.235 1.00 96.06 90 VAL A O 1
ATOM 713 N N . LEU A 1 91 ? -5.985 -16.394 -2.491 1.00 95.75 91 LEU A N 1
ATOM 714 C CA . LEU A 1 91 ? -6.248 -16.993 -1.175 1.00 95.75 91 LEU A CA 1
ATOM 715 C C . LEU A 1 91 ? -6.944 -18.359 -1.301 1.00 95.75 91 LEU A C 1
ATOM 717 O O . LEU A 1 91 ? -6.568 -19.315 -0.617 1.00 95.75 91 LEU A O 1
ATOM 721 N N . ARG A 1 92 ? -7.897 -18.482 -2.236 1.00 95.50 92 ARG A N 1
ATOM 722 C CA . ARG A 1 92 ? -8.588 -19.741 -2.549 1.00 95.50 92 ARG A CA 1
ATOM 723 C C . ARG A 1 92 ? -7.623 -20.813 -3.050 1.00 95.50 92 ARG A C 1
ATOM 725 O O . ARG A 1 92 ? -7.682 -21.952 -2.593 1.00 95.50 92 ARG A O 1
ATOM 732 N N . ARG A 1 93 ? -6.710 -20.466 -3.964 1.00 97.25 93 ARG A N 1
ATOM 733 C CA . ARG A 1 93 ? -5.692 -21.396 -4.493 1.00 97.25 93 ARG A CA 1
ATOM 734 C C . ARG A 1 93 ? -4.686 -21.834 -3.437 1.00 97.25 93 ARG A C 1
ATOM 736 O O . ARG A 1 93 ? -4.238 -22.979 -3.475 1.00 97.25 93 ARG A O 1
ATOM 743 N N . LEU A 1 94 ? -4.384 -20.960 -2.479 1.00 96.50 94 LEU A N 1
ATOM 744 C CA . LEU A 1 94 ? -3.575 -21.278 -1.301 1.00 96.50 94 LEU A CA 1
ATOM 745 C C . LEU A 1 94 ? -4.328 -22.120 -0.258 1.00 96.50 94 LEU A C 1
ATOM 747 O O . LEU A 1 94 ? -3.720 -22.538 0.724 1.00 96.50 94 LEU A O 1
ATOM 751 N N . ARG A 1 95 ? -5.617 -22.416 -0.489 1.00 97.31 95 ARG A N 1
ATOM 752 C CA . ARG A 1 95 ? -6.486 -23.209 0.395 1.00 97.31 95 ARG A CA 1
ATOM 753 C C . ARG A 1 95 ? -6.619 -22.603 1.792 1.00 97.31 95 ARG A C 1
ATOM 755 O O . ARG A 1 95 ? -6.682 -23.326 2.781 1.00 97.31 95 ARG A O 1
ATOM 762 N N . LEU A 1 96 ? -6.640 -21.274 1.869 1.00 95.50 96 LEU A N 1
ATOM 763 C CA . LEU A 1 96 ? -6.914 -20.573 3.116 1.00 95.50 96 LEU A CA 1
ATOM 764 C C . LEU A 1 96 ? -8.424 -20.540 3.362 1.00 95.50 96 LEU A C 1
ATOM 766 O O . LEU A 1 96 ? -9.203 -20.161 2.488 1.00 95.50 96 LEU A O 1
ATOM 770 N N . GLU A 1 97 ? -8.827 -20.946 4.561 1.00 93.19 97 GLU A N 1
ATOM 771 C CA . GLU A 1 97 ? -10.224 -20.998 4.994 1.00 93.19 97 GLU A CA 1
ATOM 772 C C . GLU A 1 97 ? -10.539 -19.849 5.962 1.00 93.19 97 GLU A C 1
ATOM 774 O O . GLU A 1 97 ? -9.639 -19.227 6.525 1.00 93.19 97 GLU A O 1
ATOM 779 N N . GLY A 1 98 ? -11.828 -19.551 6.158 1.00 93.94 98 GLY A N 1
ATOM 780 C CA . GLY A 1 98 ? -12.265 -18.528 7.118 1.00 93.94 98 GLY A CA 1
ATOM 781 C C . GLY A 1 98 ? -11.917 -17.086 6.725 1.00 93.94 98 GLY A C 1
ATOM 782 O O . GLY A 1 98 ? -11.780 -16.233 7.597 1.00 93.94 98 GLY A O 1
ATOM 783 N N . ILE A 1 99 ? -11.758 -16.805 5.429 1.00 93.44 99 ILE A N 1
ATOM 784 C CA . ILE A 1 99 ? -11.465 -15.458 4.926 1.00 93.44 99 ILE A CA 1
ATOM 785 C C . ILE A 1 99 ? -12.711 -14.567 5.026 1.00 93.44 99 ILE A C 1
ATOM 787 O O . ILE A 1 99 ? -13.756 -14.883 4.460 1.00 93.44 99 ILE A O 1
ATOM 791 N N . GLU A 1 100 ? -12.577 -13.421 5.695 1.00 94.56 100 GLU A N 1
ATOM 792 C CA . GLU A 1 100 ? -13.584 -12.357 5.742 1.00 94.56 100 GLU A CA 1
ATOM 793 C C . GLU A 1 100 ? -13.082 -11.141 4.949 1.00 94.56 100 GLU A C 1
ATOM 795 O O . GLU A 1 100 ? -12.019 -10.593 5.246 1.00 94.56 100 GLU A O 1
ATOM 800 N N . LEU A 1 101 ? -13.848 -10.698 3.947 1.00 93.31 101 LEU A N 1
ATOM 801 C CA . LEU A 1 101 ? -13.564 -9.468 3.208 1.00 93.31 101 LEU A CA 1
ATOM 802 C C . LEU A 1 101 ? -14.352 -8.304 3.816 1.00 93.31 101 LEU A C 1
ATOM 804 O O . LEU A 1 101 ? -15.578 -8.266 3.730 1.00 93.31 101 LEU A O 1
ATOM 808 N N . ARG A 1 102 ? -13.640 -7.324 4.380 1.00 93.00 102 ARG A N 1
ATOM 809 C CA . ARG A 1 102 ? -14.223 -6.073 4.884 1.00 93.00 102 ARG A CA 1
ATOM 810 C C . ARG A 1 102 ? -13.893 -4.930 3.937 1.00 93.00 102 ARG A C 1
ATOM 812 O O . ARG A 1 102 ? -12.724 -4.641 3.704 1.00 93.00 102 ARG A O 1
ATOM 819 N N . LEU A 1 103 ? -14.924 -4.274 3.414 1.00 92.44 103 LEU A N 1
ATOM 820 C CA . LEU A 1 103 ? -14.784 -3.132 2.514 1.00 92.44 103 LEU A CA 1
ATOM 821 C C . LEU A 1 103 ? -15.104 -1.831 3.253 1.00 92.44 103 LEU A C 1
ATOM 823 O O . LEU A 1 103 ? -16.056 -1.760 4.028 1.00 92.44 103 LEU A O 1
ATOM 827 N N . SER A 1 104 ? -14.313 -0.794 2.989 1.00 90.69 104 SER A N 1
ATOM 828 C CA . SER A 1 104 ? -14.510 0.559 3.509 1.00 90.69 104 SER A CA 1
ATOM 829 C C . SER A 1 104 ? -14.184 1.575 2.420 1.00 90.69 104 SER A C 1
ATOM 831 O O . SER A 1 104 ? -13.372 1.306 1.538 1.00 90.69 104 SER A O 1
ATOM 833 N N . HIS A 1 105 ? -14.809 2.750 2.480 1.00 91.81 105 HIS A N 1
ATOM 834 C CA . HIS A 1 105 ? -14.571 3.831 1.529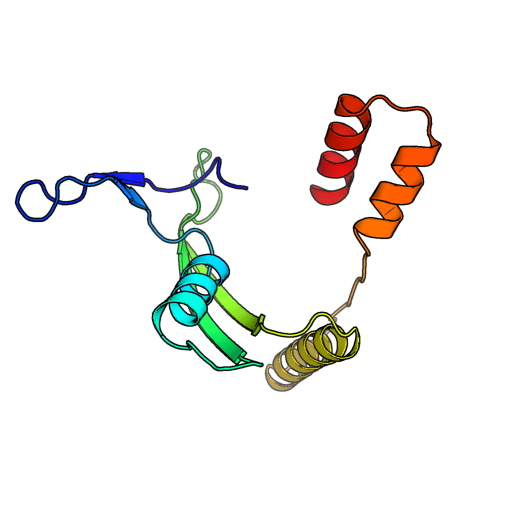 1.00 91.81 105 HIS A CA 1
ATOM 835 C C . HIS A 1 105 ? -14.152 5.099 2.274 1.00 91.81 105 HIS A C 1
ATOM 837 O O . HIS A 1 105 ? -14.972 5.763 2.915 1.00 91.81 105 HIS A O 1
ATOM 843 N N . ALA A 1 106 ? -12.878 5.482 2.144 1.00 91.31 106 ALA A N 1
ATOM 844 C CA . ALA A 1 106 ? -12.318 6.657 2.816 1.00 91.31 106 ALA A CA 1
ATOM 845 C C . ALA A 1 106 ? -13.118 7.941 2.532 1.00 91.31 106 ALA A C 1
ATOM 847 O O . ALA A 1 106 ? -13.304 8.768 3.422 1.00 91.31 106 ALA A O 1
ATOM 848 N N . GLY A 1 107 ? -13.648 8.093 1.312 1.00 92.81 107 GLY A N 1
ATOM 849 C CA . GLY A 1 107 ? -14.483 9.239 0.943 1.00 92.81 107 GLY A CA 1
ATOM 850 C C . GLY A 1 107 ? -15.807 9.320 1.711 1.00 92.81 107 GLY A C 1
ATOM 851 O O . GLY A 1 107 ? -16.253 10.423 2.012 1.00 92.81 107 GLY A O 1
ATOM 852 N N . LEU A 1 108 ? -16.404 8.182 2.094 1.00 93.25 108 LEU A N 1
ATOM 853 C CA . LEU A 1 108 ? -17.644 8.177 2.877 1.00 93.25 108 LEU A CA 1
ATOM 854 C C . LEU A 1 108 ? -17.365 8.658 4.302 1.00 93.25 108 LEU A C 1
ATOM 856 O O . LEU A 1 108 ? -18.079 9.512 4.819 1.00 93.25 108 LEU A O 1
ATOM 860 N N . ILE A 1 109 ? -16.281 8.160 4.902 1.00 93.06 109 ILE A N 1
ATOM 861 C CA . ILE A 1 109 ? -15.842 8.574 6.238 1.00 93.06 109 ILE A CA 1
ATOM 862 C C . ILE A 1 109 ? -15.548 10.078 6.241 1.00 93.06 109 ILE A C 1
ATOM 864 O O . ILE A 1 109 ? -16.088 10.807 7.069 1.00 93.06 109 ILE A O 1
ATOM 868 N N . LYS A 1 110 ? -14.768 10.570 5.271 1.00 92.62 110 LYS A N 1
ATOM 869 C CA . LYS A 1 110 ? -14.466 12.005 5.137 1.00 92.62 110 LYS A CA 1
ATOM 870 C C . LYS A 1 110 ? -15.733 12.851 4.975 1.00 92.62 110 LYS A C 1
ATOM 872 O O . LYS A 1 110 ? -15.866 13.873 5.641 1.00 92.62 110 LYS A O 1
ATOM 877 N N . ALA A 1 111 ? -16.683 12.418 4.143 1.00 94.06 111 ALA A N 1
ATOM 878 C CA . ALA A 1 111 ? -17.944 13.131 3.938 1.00 94.06 111 ALA A CA 1
ATOM 879 C C . ALA A 1 111 ? -18.813 13.191 5.206 1.00 94.06 111 ALA A C 1
ATOM 881 O O . ALA A 1 111 ? -19.466 14.205 5.455 1.00 94.06 111 ALA A O 1
ATOM 882 N N . LEU A 1 112 ? -18.810 12.130 6.019 1.00 93.69 112 LEU A N 1
ATOM 883 C CA . LEU A 1 112 ? -19.483 12.116 7.318 1.00 93.69 112 LEU A CA 1
ATOM 884 C C 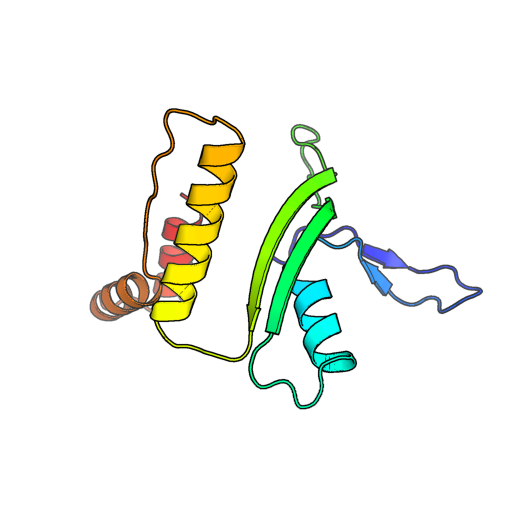. LEU A 1 112 ? -18.810 13.081 8.296 1.00 93.69 112 LEU A C 1
ATOM 886 O O . LEU A 1 112 ? -19.497 13.924 8.864 1.00 93.69 112 LEU A O 1
ATOM 890 N N . LEU A 1 113 ? -17.482 13.014 8.440 1.00 93.75 113 LEU A N 1
ATOM 891 C CA . LEU A 1 113 ? -16.720 13.899 9.332 1.00 93.75 113 LEU A CA 1
ATOM 892 C C . LEU A 1 113 ? -16.922 15.380 8.989 1.00 93.75 113 LEU A C 1
ATOM 894 O O . LEU A 1 113 ? -17.111 16.199 9.888 1.00 93.75 113 LEU A O 1
ATOM 898 N N . ALA A 1 114 ? -16.978 15.713 7.697 1.00 93.31 114 ALA A N 1
ATOM 899 C CA . ALA A 1 114 ? -17.232 17.072 7.227 1.00 93.31 114 ALA A CA 1
ATOM 900 C C . ALA A 1 114 ? -18.612 17.619 7.646 1.00 93.31 114 ALA A C 1
ATOM 902 O O . ALA A 1 114 ? -18.787 18.830 7.759 1.00 93.31 114 ALA A O 1
ATOM 903 N N . LYS A 1 115 ? -19.597 16.749 7.903 1.00 95.31 115 LYS A N 1
ATOM 904 C CA . LYS A 1 115 ? -20.942 17.143 8.359 1.00 95.31 115 LYS A CA 1
ATOM 905 C C . LYS A 1 115 ? -21.055 17.320 9.875 1.00 95.31 115 LYS A C 1
ATOM 907 O O . LYS A 1 115 ? -22.084 17.802 10.336 1.00 95.31 115 LYS A O 1
ATOM 912 N N . LEU A 1 116 ? -20.029 16.957 10.646 1.00 94.00 116 LEU A N 1
ATOM 913 C CA . LEU A 1 116 ? -20.064 16.997 12.113 1.00 94.00 116 LEU A CA 1
ATOM 914 C C . LEU A 1 116 ? -19.695 18.367 12.708 1.00 94.00 116 LEU A C 1
ATOM 916 O O . LEU A 1 116 ? -19.650 18.500 13.925 1.00 94.00 116 LEU A O 1
ATOM 920 N N . GLY A 1 117 ? -19.419 19.379 11.876 1.00 92.25 117 GLY A N 1
ATOM 921 C CA . GLY A 1 117 ? -19.025 20.712 12.350 1.00 92.25 117 GLY A CA 1
ATOM 922 C C . GLY A 1 117 ? -17.644 20.757 13.018 1.00 92.25 117 GLY A C 1
ATOM 923 O O . GLY A 1 117 ? -17.343 21.711 13.727 1.00 92.25 117 GLY A O 1
ATOM 924 N N . LEU A 1 118 ? -16.817 19.731 12.800 1.00 94.31 118 LEU A N 1
ATOM 925 C CA . LEU A 1 118 ? -15.459 19.620 13.331 1.00 94.31 118 LEU A CA 1
ATOM 926 C C . LEU A 1 118 ? -14.487 20.529 12.564 1.00 94.31 118 LEU A C 1
ATOM 928 O O . LEU A 1 118 ? -14.601 20.678 11.343 1.00 94.31 118 LEU A O 1
ATOM 932 N N . SER A 1 119 ? -13.481 21.061 13.255 1.00 95.38 119 SER A N 1
ATOM 933 C CA . SER A 1 119 ? -12.333 21.723 12.622 1.00 95.38 119 SER A CA 1
ATOM 934 C C . SER A 1 119 ? -11.517 20.742 11.765 1.00 95.38 119 SER A C 1
ATOM 936 O O . SER A 1 119 ? -11.591 19.525 11.932 1.00 95.38 119 SER A O 1
ATOM 938 N N . ALA A 1 120 ? -10.701 21.254 10.839 1.00 92.88 120 ALA A N 1
ATOM 939 C CA . ALA A 1 120 ? -9.877 20.410 9.965 1.00 92.88 120 ALA A CA 1
ATOM 940 C C . ALA A 1 120 ? -8.892 19.512 10.746 1.00 92.88 120 ALA A C 1
ATOM 942 O O . ALA A 1 120 ? -8.651 18.364 10.364 1.00 92.88 120 ALA A O 1
ATOM 943 N N . GLU A 1 121 ? -8.356 20.016 11.860 1.00 94.62 121 GLU A N 1
ATOM 944 C CA . GLU A 1 121 ? -7.470 19.258 12.746 1.00 94.62 121 GLU A CA 1
ATOM 945 C C . GLU A 1 121 ? -8.223 18.114 13.442 1.00 94.62 121 GLU A C 1
ATOM 947 O O . GLU A 1 121 ? -7.759 16.973 13.443 1.00 94.62 121 GLU A O 1
ATOM 952 N N . GLU A 1 122 ? -9.425 18.383 13.960 1.00 94.56 122 GLU A N 1
ATOM 953 C CA . GLU A 1 122 ? -10.282 17.364 14.578 1.00 94.56 122 GLU A CA 1
ATOM 954 C C . GLU A 1 122 ? -10.729 16.300 13.575 1.00 94.56 122 GLU A C 1
ATOM 956 O O . GLU A 1 122 ? -10.698 15.112 13.895 1.00 94.56 122 GLU A O 1
ATOM 961 N N . GLN A 1 123 ? -11.091 16.700 12.351 1.00 93.94 123 GLN A N 1
ATOM 962 C CA . GLN A 1 123 ? -11.434 15.762 11.279 1.00 93.94 123 GLN A CA 1
ATOM 963 C C . GLN A 1 123 ? -10.260 14.836 10.960 1.00 93.94 123 GLN A C 1
ATOM 965 O O . GLN A 1 123 ? -10.451 13.627 10.878 1.00 93.94 123 GLN A O 1
ATOM 970 N N . THR A 1 124 ? -9.048 15.383 10.833 1.00 91.19 124 THR A N 1
ATOM 971 C CA . THR A 1 124 ? -7.837 14.594 10.550 1.00 91.19 124 THR A CA 1
ATOM 972 C C . THR A 1 124 ? -7.552 13.614 11.683 1.00 91.19 124 THR A C 1
ATOM 974 O O . THR A 1 124 ? -7.433 12.414 11.456 1.00 91.19 124 THR A O 1
ATOM 977 N N . LYS A 1 125 ? -7.561 14.099 12.929 1.00 92.50 125 LYS A N 1
ATOM 978 C CA . LYS A 1 125 ? -7.322 13.273 14.117 1.00 92.50 125 LYS A CA 1
ATOM 979 C C . LYS A 1 125 ? -8.355 12.156 14.277 1.00 92.50 125 LYS A C 1
ATOM 981 O O . LYS A 1 125 ? -8.018 11.056 14.712 1.00 92.50 125 LYS A O 1
ATOM 986 N N . MET A 1 126 ? -9.619 12.436 13.968 1.00 93.25 126 MET A N 1
ATOM 987 C CA . MET A 1 126 ? -10.694 11.448 14.046 1.00 93.25 126 MET A CA 1
ATOM 988 C C . MET A 1 126 ? -10.619 10.445 12.891 1.00 93.25 126 MET A C 1
ATOM 990 O O . MET A 1 126 ? -10.835 9.257 13.111 1.00 93.25 126 MET A O 1
ATOM 994 N N . PHE A 1 127 ? -10.255 10.898 11.691 1.00 92.12 127 PHE A N 1
ATOM 995 C CA . PHE A 1 127 ? -10.020 10.035 10.538 1.00 92.12 127 PHE A CA 1
ATOM 996 C C . PHE A 1 127 ? -8.868 9.053 10.788 1.00 92.12 127 PHE A C 1
ATOM 998 O O . PHE A 1 127 ? -9.051 7.855 10.590 1.00 92.12 127 PHE A O 1
ATOM 1005 N N . ASP A 1 128 ? -7.735 9.534 11.305 1.00 89.31 128 ASP A N 1
ATOM 1006 C CA . ASP A 1 128 ? -6.578 8.692 11.631 1.00 89.31 128 ASP A CA 1
ATOM 1007 C C . ASP A 1 128 ? -6.933 7.635 12.684 1.00 89.31 128 ASP A C 1
ATOM 1009 O O . ASP A 1 128 ? -6.642 6.457 12.502 1.00 89.31 128 ASP A O 1
ATOM 1013 N N . ARG A 1 129 ? -7.674 8.017 13.736 1.00 89.38 129 ARG A N 1
ATOM 1014 C CA . ARG A 1 129 ? -8.175 7.066 14.744 1.00 89.38 129 ARG A CA 1
ATOM 1015 C C . ARG A 1 129 ? -9.075 5.981 14.157 1.00 89.38 129 ARG A C 1
ATOM 1017 O O . ARG A 1 129 ? -8.989 4.843 14.587 1.00 89.38 129 ARG A O 1
ATOM 1024 N N . ILE A 1 130 ? -9.944 6.323 13.206 1.00 88.81 130 ILE A N 1
ATOM 1025 C CA . ILE A 1 130 ? -10.820 5.341 12.548 1.00 88.81 130 ILE A CA 1
ATOM 1026 C C . ILE A 1 130 ? -10.001 4.364 11.691 1.00 88.81 130 ILE A C 1
ATOM 1028 O O . ILE A 1 130 ? -10.365 3.195 11.589 1.00 88.81 130 ILE A O 1
ATOM 1032 N N . LEU A 1 131 ? -8.917 4.833 11.067 1.00 82.69 131 LEU A N 1
ATOM 1033 C CA . LEU A 1 131 ? -8.049 3.997 10.235 1.00 82.69 131 LEU A CA 1
ATOM 1034 C C . LEU A 1 131 ? -7.088 3.117 11.042 1.00 82.69 131 LEU A C 1
ATOM 1036 O O . LEU A 1 131 ? -6.760 2.023 10.585 1.00 82.69 131 LEU A O 1
ATOM 1040 N N . ASP A 1 132 ? -6.649 3.575 12.214 1.00 79.44 132 ASP A N 1
ATOM 1041 C CA . ASP A 1 132 ? -5.723 2.832 13.075 1.00 79.44 132 ASP A CA 1
ATOM 1042 C C . ASP A 1 132 ? -6.394 1.663 13.833 1.00 79.44 132 ASP A C 1
ATOM 1044 O O . ASP A 1 132 ? -5.683 0.768 14.302 1.00 79.44 132 ASP A O 1
ATOM 1048 N N . GLY A 1 133 ? -7.735 1.630 13.891 1.00 58.28 133 GLY A N 1
ATOM 1049 C CA . GLY A 1 133 ? -8.534 0.595 14.568 1.00 58.28 133 GLY A CA 1
ATOM 1050 C C . GLY A 1 133 ? -8.579 0.764 16.080 1.00 58.28 133 GLY A C 1
ATOM 1051 O O . GLY A 1 133 ? -8.375 -0.256 16.776 1.00 58.28 133 GLY A O 1
#

pLDDT: mean 91.57, std 7.93, range [48.5, 97.62]

Sequence (133 aa):
MLGKVYSFLDWDGWSGERVVLRPDGTIPVARLYIDSMEGEELAKLFYIANVFIFEETGKKTRERWQCGAELIGTGAPLADVELVMLALEVLRRLRLEGIELRLSHAGLIKALLAKLGLSAEEQTKMFDRILDG

Foldseek 3Di:
DPPWWDWDQDDPVPPSDIDTFAQDDVVVVVVCCVPPVPPDLKDKDKDWDKHATHDDPPPDDRIDTDTAIDIPNDPDVVVVVVRVVVVVVVCVVVVPPPDDDDDDDLVVLLVVLVVPPDDPVVSVVVSVVVVVD

Radius of gyration: 18.9 Å; chains: 1; bounding box: 54×45×44 Å